Protein AF-A0AA44MQI9-F1 (afdb_monomer)

Nearest PDB structures (foldseek):
  2a87-assembly1_B  TM=5.349E-01  e=4.112E+00  Mycobacterium tuberculosis
  4zn0-assembly1_C  TM=4.699E-01  e=2.605E+00  Methanosarcina mazei Go1
  5nii-assembly1_A  TM=5.604E-01  e=5.696E+00  Nitratidesulfovibrio vulgaris str. Hildenborough
  3qg5-assembly1_C  TM=4.783E-01  e=8.989E+00  Thermotoga maritima

Radius of gyration: 23.95 Å; Cα contacts (8 Å, |Δi|>4): 175; chains: 1; bounding box: 51×33×65 Å

Organism: Streptococcus pneumoniae (NCBI:txid1313)

Secondary structure (DSSP, 8-state):
--SS-GGGTSPPPTT-------SS-HHHHHHHHHHTT-S-BS-EEESSGGGGGGGGGGGGGB-TT-EEEETT-----HHHHHHHHHTTPEEE--S-HHHHHHHHHHH--SS-------GGGPPPPTT--SEEEEETTTEEEEES---SS--

pLDDT: mean 85.25, std 10.33, range [42.38, 95.31]

Mean predicted aligned error: 10.44 Å

Solvent-accessible surface area (backbone atoms only — not comparable to full-atom values): 9604 Å² total; per-residue (Å²): 62,33,98,66,60,59,72,84,78,40,86,73,60,91,94,56,91,84,79,78,42,57,65,88,37,51,64,56,54,47,51,50,34,66,75,68,68,55,69,66,52,76,66,43,56,31,67,47,62,76,46,52,62,51,44,62,88,50,49,84,30,52,52,69,62,20,37,34,32,40,59,88,63,86,72,87,49,66,69,48,53,53,49,39,60,76,27,48,43,40,71,40,82,66,90,48,54,63,59,51,53,55,50,51,77,75,63,73,62,100,64,89,87,83,86,78,88,42,46,85,77,62,82,74,65,88,83,63,83,44,51,77,46,72,58,78,69,77,38,69,46,79,50,67,84,73,73,96,56,92,124

Sequence (151 aa):
MGLANWENHYDIPENMSWYYFYPNSSKALREIIEKEDINRFHAVLIEDGQYSRDLFSYVKCFEPYTLFYNQNLQINDREVVDFLKKRCAQAIDFLSPQQLINDLSKSLFGGGYGDKLFPPTIQVNPNFTGAISYQGLDYVSLEGDFGQDFP

InterPro domains:
  IPR022267 Accessory Sec system protein Asp2 [PF16929] (2-150)

Structure (mmCIF, N/CA/C/O backbone):
data_AF-A0AA44MQI9-F1
#
_entry.id   AF-A0AA44MQI9-F1
#
loop_
_atom_site.group_PDB
_atom_site.id
_atom_site.type_symbol
_atom_site.label_atom_id
_atom_site.label_alt_id
_atom_site.label_comp_id
_atom_site.label_asym_id
_atom_site.label_entity_id
_atom_site.label_seq_id
_atom_site.pdbx_PDB_ins_code
_atom_site.Cartn_x
_atom_site.Cartn_y
_atom_site.Cartn_z
_atom_site.occupancy
_atom_site.B_iso_or_equiv
_atom_site.auth_seq_id
_atom_site.auth_comp_id
_atom_site.auth_asym_id
_atom_site.auth_atom_id
_atom_site.pdbx_PDB_model_num
ATOM 1 N N . MET A 1 1 ? 6.569 -3.289 -8.746 1.00 88.38 1 MET A N 1
ATOM 2 C CA . MET A 1 1 ? 7.713 -3.046 -9.643 1.00 88.38 1 MET A CA 1
ATOM 3 C C . MET A 1 1 ? 8.957 -3.658 -9.046 1.00 88.38 1 MET A C 1
ATOM 5 O O . MET A 1 1 ? 9.191 -3.508 -7.849 1.00 88.38 1 MET A O 1
ATOM 9 N N . GLY A 1 2 ? 9.717 -4.370 -9.864 1.00 90.06 2 GLY A N 1
ATOM 10 C CA . GLY A 1 2 ? 10.779 -5.229 -9.363 1.00 90.06 2 GLY A CA 1
ATOM 11 C C . GLY A 1 2 ? 11.377 -6.100 -10.452 1.00 90.06 2 GLY A C 1
ATOM 12 O O . GLY A 1 2 ? 10.968 -6.019 -11.612 1.00 90.06 2 GLY A O 1
ATOM 13 N N . LEU A 1 3 ? 12.341 -6.935 -10.090 1.00 88.81 3 LEU A N 1
ATOM 14 C CA . LEU A 1 3 ? 13.035 -7.793 -11.053 1.00 88.81 3 LEU A CA 1
ATOM 15 C C . LEU A 1 3 ? 12.209 -9.025 -11.444 1.00 88.81 3 LEU A C 1
ATOM 17 O O . LEU A 1 3 ? 12.424 -9.576 -12.521 1.00 88.81 3 LEU A O 1
ATOM 21 N N . ALA A 1 4 ? 11.247 -9.424 -10.609 1.00 90.38 4 ALA A N 1
ATOM 22 C CA . ALA A 1 4 ? 10.352 -10.547 -10.864 1.00 90.38 4 ALA A CA 1
ATOM 23 C C . ALA A 1 4 ? 8.879 -10.133 -10.742 1.00 90.38 4 ALA A C 1
ATOM 25 O O . ALA A 1 4 ? 8.514 -9.319 -9.891 1.00 90.38 4 ALA A O 1
ATOM 26 N N . ASN A 1 5 ? 8.016 -10.712 -11.584 1.00 92.50 5 ASN A N 1
ATOM 27 C CA . ASN A 1 5 ? 6.571 -10.576 -11.417 1.00 92.50 5 ASN A CA 1
ATOM 28 C C . ASN A 1 5 ? 6.087 -11.564 -10.353 1.00 92.50 5 ASN A C 1
ATOM 30 O O . ASN A 1 5 ? 6.167 -12.773 -10.553 1.00 92.50 5 ASN A O 1
ATOM 34 N N . TRP A 1 6 ? 5.557 -11.049 -9.247 1.00 92.94 6 TRP A N 1
ATOM 35 C CA . TRP A 1 6 ? 5.043 -11.862 -8.144 1.00 92.94 6 TRP A CA 1
ATOM 36 C C . TRP A 1 6 ? 3.860 -12.743 -8.544 1.00 92.94 6 TRP A C 1
ATOM 38 O O . TRP A 1 6 ? 3.721 -13.827 -7.999 1.00 92.94 6 TRP A O 1
ATOM 48 N N . GLU A 1 7 ? 3.071 -12.348 -9.540 1.00 93.31 7 GLU A N 1
ATOM 49 C CA . GLU A 1 7 ? 1.976 -13.166 -10.079 1.00 93.31 7 GLU A CA 1
ATOM 50 C C . GLU A 1 7 ? 2.456 -14.515 -10.644 1.00 93.31 7 GLU A C 1
ATOM 52 O O . GLU A 1 7 ? 1.717 -15.491 -10.643 1.00 93.31 7 GLU A O 1
ATOM 57 N N . ASN A 1 8 ? 3.720 -14.612 -11.073 1.00 93.62 8 ASN A N 1
ATOM 58 C CA . ASN A 1 8 ? 4.292 -15.878 -11.544 1.00 93.62 8 ASN A CA 1
ATOM 59 C C . ASN A 1 8 ? 4.685 -16.829 -10.398 1.00 93.62 8 ASN A C 1
ATOM 61 O O . ASN A 1 8 ? 5.078 -17.967 -10.654 1.00 93.62 8 ASN A O 1
ATOM 65 N N . HIS A 1 9 ? 4.667 -16.349 -9.154 1.00 93.81 9 HIS A N 1
ATOM 66 C CA . HIS A 1 9 ? 5.205 -17.047 -7.985 1.00 93.81 9 HIS A CA 1
ATOM 67 C C . HIS A 1 9 ? 4.197 -17.182 -6.836 1.00 93.81 9 HIS A C 1
ATOM 69 O O . HIS A 1 9 ? 4.406 -18.016 -5.956 1.00 93.81 9 HIS A O 1
ATOM 75 N N . TYR A 1 10 ? 3.139 -16.372 -6.835 1.00 94.69 10 TYR A N 1
ATOM 76 C CA . TYR A 1 10 ? 2.171 -16.241 -5.752 1.00 94.69 10 TYR A CA 1
ATOM 77 C C . TYR A 1 10 ? 0.756 -16.121 -6.308 1.00 94.69 10 TYR A C 1
ATOM 79 O O . TYR A 1 10 ? 0.551 -15.616 -7.412 1.00 94.69 10 TYR A O 1
ATOM 87 N N . ASP A 1 11 ? -0.220 -16.531 -5.504 1.00 95.31 11 ASP A N 1
ATOM 88 C CA . ASP A 1 11 ? -1.626 -16.465 -5.877 1.00 95.31 11 ASP A CA 1
ATOM 89 C C . ASP A 1 11 ? -2.142 -15.036 -5.698 1.00 95.31 11 ASP A C 1
ATOM 91 O O . ASP A 1 11 ? -2.158 -14.501 -4.583 1.00 95.31 11 ASP A O 1
ATOM 95 N N . ILE A 1 12 ? -2.573 -14.421 -6.802 1.00 94.62 12 ILE A N 1
ATOM 96 C CA . ILE A 1 12 ? -3.201 -13.100 -6.805 1.00 94.62 12 ILE A CA 1
ATOM 97 C C . ILE A 1 12 ? -4.716 -13.267 -6.610 1.00 94.62 12 ILE A C 1
ATOM 99 O O . ILE A 1 12 ? -5.360 -13.941 -7.415 1.00 94.62 12 ILE A O 1
ATOM 103 N N . PRO A 1 13 ? -5.313 -12.652 -5.573 1.00 93.06 13 PRO A N 1
ATOM 104 C CA . PRO A 1 13 ? -6.755 -12.681 -5.366 1.00 93.06 13 PRO A CA 1
ATOM 105 C C . PRO A 1 13 ? -7.534 -12.107 -6.559 1.00 93.06 13 PRO A C 1
ATOM 107 O O . PRO A 1 13 ? -7.187 -11.051 -7.083 1.00 93.06 13 PRO A O 1
ATOM 110 N N . GLU A 1 14 ? -8.637 -12.759 -6.942 1.00 90.06 14 GLU A N 1
ATOM 111 C CA . GLU A 1 14 ? -9.465 -12.374 -8.104 1.00 90.06 14 GLU A CA 1
ATOM 112 C C . GLU A 1 14 ? -10.040 -10.949 -8.012 1.00 90.06 14 GLU A C 1
ATOM 114 O O . GLU A 1 14 ? -10.381 -10.336 -9.022 1.00 90.06 14 GLU A O 1
ATOM 119 N N . ASN A 1 15 ? -10.147 -10.401 -6.800 1.00 87.06 15 ASN A N 1
ATOM 120 C CA . ASN A 1 15 ? -10.623 -9.042 -6.556 1.00 87.06 15 ASN A CA 1
ATOM 121 C C . ASN A 1 15 ? -9.541 -7.962 -6.755 1.00 87.06 15 ASN A C 1
ATOM 123 O O . ASN A 1 15 ? -9.806 -6.793 -6.473 1.00 87.06 15 ASN A O 1
ATOM 127 N N . MET A 1 16 ? -8.333 -8.325 -7.203 1.00 89.69 16 MET A N 1
ATOM 128 C CA . MET A 1 16 ? -7.230 -7.397 -7.450 1.00 89.69 16 MET A CA 1
ATOM 129 C C . MET A 1 16 ? -6.851 -7.353 -8.931 1.00 89.69 16 MET A C 1
ATOM 131 O O . MET A 1 16 ? -6.623 -8.375 -9.568 1.00 89.69 16 MET A O 1
ATOM 135 N N . SER A 1 17 ? -6.687 -6.143 -9.464 1.00 90.88 17 SER A N 1
ATOM 136 C CA . SER A 1 17 ? -5.998 -5.935 -10.740 1.00 90.88 17 SER A CA 1
ATOM 137 C C . SER A 1 17 ? -4.501 -5.791 -10.477 1.00 90.88 17 SER A C 1
ATOM 139 O O . SER A 1 17 ? -4.065 -4.794 -9.894 1.00 90.88 17 SER A O 1
ATOM 141 N N . TRP A 1 18 ? -3.721 -6.796 -10.873 1.00 92.75 18 TRP A N 1
ATOM 142 C CA . TRP A 1 18 ? -2.278 -6.829 -10.655 1.00 92.75 18 TRP A CA 1
ATOM 143 C C . TRP A 1 18 ? -1.515 -6.367 -11.894 1.00 92.75 18 TRP A C 1
ATOM 145 O O . TRP A 1 18 ? -1.722 -6.871 -12.994 1.00 92.75 18 TRP A O 1
ATOM 155 N N . TYR A 1 19 ? -0.603 -5.414 -11.705 1.00 92.31 19 TYR A N 1
ATOM 156 C CA . TYR A 1 19 ? 0.229 -4.880 -12.777 1.00 92.31 19 TYR A CA 1
ATOM 157 C C . TYR A 1 19 ? 1.700 -4.995 -12.407 1.00 92.31 19 TYR A C 1
ATOM 159 O O . TYR A 1 19 ? 2.147 -4.503 -11.367 1.00 92.31 19 TYR A O 1
ATOM 167 N N . TYR A 1 20 ? 2.471 -5.598 -13.305 1.00 92.50 20 TYR A N 1
ATOM 168 C CA . TYR A 1 20 ? 3.915 -5.692 -13.184 1.00 92.50 20 TYR A CA 1
ATOM 169 C C . TYR A 1 20 ? 4.610 -4.800 -14.207 1.00 92.50 20 TYR A C 1
ATOM 171 O O . TYR A 1 20 ? 4.251 -4.763 -15.381 1.00 92.50 20 TYR A O 1
ATOM 179 N N . PHE A 1 21 ? 5.655 -4.113 -13.755 1.00 87.12 21 PHE A N 1
ATOM 180 C CA . PHE A 1 21 ? 6.578 -3.410 -14.631 1.00 87.12 21 PHE A CA 1
ATOM 181 C C . PHE A 1 21 ? 8.007 -3.546 -14.114 1.00 87.12 21 PHE A C 1
ATOM 183 O O . PHE A 1 21 ? 8.267 -3.493 -12.903 1.00 87.12 21 PHE A O 1
ATOM 190 N N . TYR A 1 22 ? 8.914 -3.737 -15.072 1.00 87.38 22 TYR A N 1
ATOM 191 C CA . TYR A 1 22 ? 10.348 -3.835 -14.845 1.00 87.38 22 TYR A CA 1
ATOM 192 C C . TYR A 1 22 ? 10.926 -2.437 -14.559 1.00 87.38 22 TYR A C 1
ATOM 194 O O . TYR A 1 22 ? 10.533 -1.477 -15.231 1.00 87.38 22 TYR A O 1
ATOM 202 N N . PRO A 1 23 ? 11.831 -2.295 -13.577 1.00 86.56 23 PRO A N 1
ATOM 203 C CA . PRO A 1 23 ? 12.401 -1.005 -13.199 1.00 86.56 23 PRO A CA 1
ATOM 204 C C . PRO A 1 23 ? 13.281 -0.383 -14.291 1.00 86.56 23 PRO A C 1
ATOM 206 O O . PRO A 1 23 ? 13.795 -1.068 -15.174 1.00 86.56 23 PRO A O 1
ATOM 209 N N . ASN A 1 24 ? 13.505 0.926 -14.181 1.00 82.88 24 ASN A N 1
ATOM 210 C CA . ASN A 1 24 ? 14.202 1.779 -15.148 1.00 82.88 24 ASN A CA 1
ATOM 211 C C . ASN A 1 24 ? 13.504 1.837 -16.516 1.00 82.88 24 ASN A C 1
ATOM 213 O O . ASN A 1 24 ? 14.148 1.984 -17.557 1.00 82.88 24 ASN A O 1
ATOM 217 N N . SER A 1 25 ? 12.176 1.707 -16.516 1.00 80.44 25 SER A N 1
ATOM 218 C CA . SER A 1 25 ? 11.347 1.731 -17.721 1.00 80.44 25 SER A CA 1
ATOM 219 C C . SER A 1 25 ? 10.065 2.526 -17.486 1.00 80.44 25 SER A C 1
ATOM 221 O O . SER A 1 25 ? 8.952 1.998 -17.451 1.00 80.44 25 SER A O 1
ATOM 223 N N . SER A 1 26 ? 10.207 3.849 -17.386 1.00 80.56 26 SER A N 1
ATOM 224 C CA . SER A 1 26 ? 9.075 4.785 -17.299 1.00 80.56 26 SER A CA 1
ATOM 225 C C . SER A 1 26 ? 8.089 4.678 -18.476 1.00 80.56 26 SER A C 1
ATOM 227 O O . SER A 1 26 ? 6.922 5.051 -18.340 1.00 80.56 26 SER A O 1
ATOM 229 N N . LYS A 1 27 ? 8.526 4.132 -19.622 1.00 85.56 27 LYS A N 1
ATOM 230 C CA . LYS A 1 27 ? 7.668 3.836 -20.780 1.00 85.56 27 LYS A CA 1
ATOM 231 C C . LYS A 1 27 ? 6.676 2.707 -20.491 1.00 85.56 27 LYS A C 1
ATOM 233 O O . LYS A 1 27 ? 5.517 2.838 -20.859 1.00 85.56 27 LYS A O 1
ATOM 238 N N . ALA A 1 28 ? 7.101 1.645 -19.805 1.00 85.75 28 ALA A N 1
ATOM 239 C CA . ALA A 1 28 ? 6.223 0.521 -19.478 1.00 85.75 28 ALA A CA 1
ATOM 240 C C . ALA A 1 28 ? 5.092 0.952 -18.534 1.00 85.75 28 ALA A C 1
ATOM 242 O O . ALA A 1 28 ? 3.930 0.629 -18.763 1.00 85.75 28 ALA A O 1
ATOM 243 N N . LEU A 1 29 ? 5.417 1.758 -17.518 1.00 88.56 29 LEU A N 1
ATOM 244 C CA . LEU A 1 29 ? 4.412 2.332 -16.622 1.00 88.56 29 LEU A CA 1
ATOM 245 C C . LEU A 1 29 ? 3.409 3.210 -17.384 1.00 88.56 29 LEU A C 1
ATOM 247 O O . LEU A 1 29 ? 2.208 3.127 -17.142 1.00 88.56 29 LEU A O 1
ATOM 251 N N . ARG A 1 30 ? 3.895 4.021 -18.331 1.00 89.50 30 ARG A N 1
ATOM 252 C CA . ARG A 1 30 ? 3.042 4.859 -19.178 1.00 89.50 30 ARG A CA 1
ATOM 253 C C . ARG A 1 30 ? 2.052 4.039 -19.994 1.00 89.50 30 ARG A C 1
ATOM 255 O O . ARG A 1 30 ? 0.875 4.367 -20.013 1.00 89.50 30 ARG A O 1
ATOM 262 N N . GLU A 1 31 ? 2.541 2.996 -20.660 1.00 89.94 31 GLU A N 1
ATOM 263 C CA . GLU A 1 31 ? 1.721 2.131 -21.508 1.00 89.94 31 GLU A CA 1
ATOM 264 C C . GLU A 1 31 ? 0.604 1.472 -20.696 1.00 89.94 31 GLU A C 1
ATOM 266 O O . GLU A 1 31 ? -0.528 1.429 -21.161 1.00 89.94 31 GLU A O 1
ATOM 271 N N . ILE A 1 32 ? 0.888 1.034 -19.465 1.00 89.31 32 ILE A N 1
ATOM 272 C CA . ILE A 1 32 ? -0.125 0.479 -18.556 1.00 89.31 32 ILE A CA 1
ATOM 273 C C . ILE A 1 32 ? -1.155 1.548 -18.173 1.00 89.31 32 ILE A C 1
ATOM 275 O O . ILE A 1 32 ? -2.353 1.308 -18.293 1.00 89.31 32 ILE A O 1
ATOM 279 N N . ILE A 1 33 ? -0.698 2.731 -17.750 1.00 89.94 33 ILE A N 1
ATOM 280 C CA . ILE A 1 33 ? -1.582 3.840 -17.362 1.00 89.94 33 ILE A CA 1
ATOM 281 C C . ILE A 1 33 ? -2.517 4.232 -18.513 1.00 89.94 33 ILE A C 1
ATOM 283 O O . ILE A 1 33 ? -3.710 4.410 -18.291 1.00 89.94 33 ILE A O 1
ATOM 287 N N . GLU A 1 34 ? -1.989 4.348 -19.732 1.00 91.00 34 GLU A N 1
ATOM 288 C CA . GLU A 1 34 ? -2.764 4.745 -20.912 1.00 91.00 34 GLU A CA 1
ATOM 289 C C . GLU A 1 34 ? -3.695 3.627 -21.404 1.00 91.00 34 GLU A C 1
ATOM 291 O O . GLU A 1 34 ? -4.830 3.903 -21.783 1.00 91.00 34 GLU A O 1
ATOM 296 N N . LYS A 1 35 ? -3.234 2.370 -21.406 1.00 91.81 35 LYS A N 1
ATOM 297 C CA . LYS A 1 35 ? -4.004 1.226 -21.917 1.00 91.81 35 LYS A CA 1
ATOM 298 C C . LYS A 1 35 ? -5.171 0.853 -21.010 1.00 91.81 35 LYS A C 1
ATOM 300 O O . LYS A 1 35 ? -6.227 0.484 -21.511 1.00 91.81 35 LYS A O 1
ATOM 305 N N . GLU A 1 36 ? -4.962 0.932 -19.702 1.00 89.25 36 GLU A N 1
ATOM 306 C CA . GLU A 1 36 ? -5.936 0.514 -18.689 1.00 89.25 36 GLU A CA 1
ATOM 307 C C . GLU A 1 36 ? -6.695 1.711 -18.079 1.00 89.25 36 GLU A C 1
ATOM 309 O O . GLU A 1 36 ? -7.440 1.540 -17.118 1.00 89.25 36 GLU A O 1
ATOM 314 N N . ASP A 1 37 ? -6.501 2.922 -18.625 1.00 89.25 37 ASP A N 1
ATOM 315 C CA . ASP A 1 37 ? -7.105 4.189 -18.169 1.00 89.25 37 ASP A CA 1
ATOM 316 C C . ASP A 1 37 ? -6.963 4.415 -16.647 1.00 89.25 37 ASP A C 1
ATOM 318 O O . ASP A 1 37 ? -7.894 4.795 -15.929 1.00 89.25 37 ASP A O 1
ATOM 322 N N . ILE A 1 38 ? -5.765 4.138 -16.117 1.00 87.94 38 ILE A N 1
ATOM 323 C CA . ILE A 1 38 ? -5.507 4.180 -14.674 1.00 87.94 38 ILE A CA 1
ATOM 324 C C . ILE A 1 38 ? -5.284 5.622 -14.232 1.00 87.94 38 ILE A C 1
ATOM 326 O O . ILE A 1 38 ? -4.240 6.223 -14.478 1.00 87.94 38 ILE A O 1
ATOM 330 N N . ASN A 1 39 ? -6.234 6.154 -13.471 1.00 86.38 39 ASN A N 1
ATOM 331 C CA . ASN A 1 39 ? -6.091 7.458 -12.825 1.00 86.38 39 ASN A CA 1
ATOM 332 C C . ASN A 1 39 ? -5.420 7.386 -11.439 1.00 86.38 39 ASN A C 1
ATOM 334 O O . ASN A 1 39 ? -4.848 8.381 -10.988 1.00 86.38 39 ASN A O 1
ATOM 338 N N . ARG A 1 40 ? -5.464 6.225 -10.768 1.00 89.69 40 ARG A N 1
ATOM 339 C CA . ARG A 1 40 ? -4.922 6.028 -9.419 1.00 89.69 40 ARG A CA 1
ATOM 340 C C . ARG A 1 40 ? -4.570 4.569 -9.139 1.00 89.69 40 ARG A C 1
ATOM 342 O O . ARG A 1 40 ? -5.360 3.671 -9.414 1.00 89.69 40 ARG A O 1
ATOM 349 N N . PHE A 1 41 ? -3.431 4.353 -8.485 1.00 90.25 41 PHE A N 1
ATOM 350 C CA . PHE A 1 41 ? -3.068 3.060 -7.902 1.00 90.25 41 PHE A CA 1
ATOM 351 C C . PHE A 1 41 ? -3.449 2.998 -6.419 1.00 90.25 41 PHE A C 1
ATOM 353 O O . PHE A 1 41 ? -3.180 3.932 -5.666 1.00 90.25 41 PHE A O 1
ATOM 360 N N . HIS A 1 42 ? -4.043 1.880 -5.993 1.00 90.69 42 HIS A N 1
ATOM 361 C CA . HIS A 1 42 ? -4.375 1.636 -4.582 1.00 90.69 42 HIS A CA 1
ATOM 362 C C . HIS A 1 42 ? -3.147 1.224 -3.763 1.00 90.69 42 HIS A C 1
ATOM 364 O O . HIS A 1 42 ? -3.011 1.613 -2.607 1.00 90.69 42 HIS A O 1
ATOM 370 N N . ALA A 1 43 ? -2.238 0.467 -4.378 1.00 92.38 43 ALA A N 1
ATOM 371 C CA . ALA A 1 43 ? -0.951 0.113 -3.805 1.00 92.38 43 ALA A CA 1
ATOM 372 C C . ALA A 1 43 ? 0.098 -0.052 -4.905 1.00 92.38 43 ALA A C 1
ATOM 374 O O . ALA A 1 43 ? -0.198 -0.538 -5.997 1.00 92.38 43 ALA A O 1
ATOM 375 N N . VAL A 1 44 ? 1.336 0.322 -4.594 1.00 93.12 44 VAL A N 1
ATOM 376 C CA . VAL A 1 44 ? 2.507 0.089 -5.438 1.00 93.12 44 VAL A CA 1
ATOM 377 C C . VAL A 1 44 ? 3.599 -0.525 -4.582 1.00 93.12 44 VAL A C 1
ATOM 379 O O . VAL A 1 44 ? 4.103 0.116 -3.662 1.00 93.12 44 VAL A O 1
ATOM 382 N N . LEU A 1 45 ? 3.982 -1.757 -4.910 1.00 93.81 45 LEU A N 1
ATOM 383 C CA 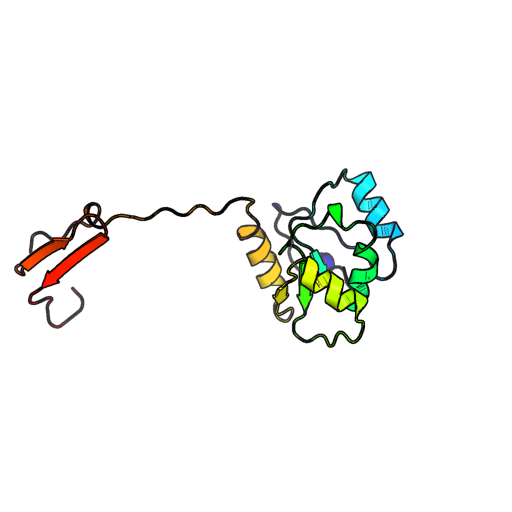. LEU A 1 45 ? 5.114 -2.434 -4.285 1.00 93.81 45 LEU A CA 1
ATOM 384 C C . LEU A 1 45 ? 6.408 -2.081 -5.020 1.00 93.81 45 LEU A C 1
ATOM 386 O O . LEU A 1 45 ? 6.483 -2.216 -6.245 1.00 93.81 45 LEU A O 1
ATOM 390 N N . ILE A 1 46 ? 7.419 -1.647 -4.279 1.00 92.19 46 ILE A N 1
ATOM 391 C CA . ILE A 1 46 ? 8.716 -1.200 -4.783 1.00 92.19 46 ILE A CA 1
ATOM 392 C C . ILE A 1 46 ? 9.801 -2.089 -4.159 1.00 92.19 46 ILE A C 1
ATOM 394 O O . ILE A 1 46 ? 10.122 -1.954 -2.979 1.00 92.19 46 ILE A O 1
ATOM 398 N N . GLU A 1 47 ? 10.361 -3.010 -4.949 1.00 89.69 47 GLU A N 1
ATOM 399 C CA . GLU A 1 47 ? 11.388 -3.948 -4.461 1.00 89.69 47 GLU A CA 1
ATOM 400 C C . GLU A 1 47 ? 12.724 -3.281 -4.117 1.00 89.69 47 GLU A C 1
ATOM 402 O O . GLU A 1 47 ? 13.413 -3.761 -3.222 1.00 89.69 47 GLU A O 1
ATOM 407 N N . ASP A 1 48 ? 13.071 -2.181 -4.792 1.00 87.00 48 ASP A N 1
ATOM 408 C CA . ASP A 1 48 ? 14.232 -1.334 -4.499 1.00 87.00 48 ASP A CA 1
ATOM 409 C C . ASP A 1 48 ? 13.819 0.138 -4.593 1.00 87.00 48 ASP A C 1
ATOM 411 O O . ASP A 1 48 ? 13.216 0.565 -5.580 1.00 87.00 48 ASP A O 1
ATOM 415 N N . GLY A 1 49 ? 14.158 0.935 -3.579 1.00 82.56 49 GLY A N 1
ATOM 416 C CA . GLY A 1 49 ? 13.779 2.341 -3.494 1.00 82.56 49 GLY A CA 1
ATOM 417 C C . GLY A 1 49 ? 14.254 3.156 -4.695 1.00 82.56 49 GLY A C 1
ATOM 418 O O . GLY A 1 49 ? 13.540 4.055 -5.129 1.00 82.56 49 GLY A O 1
ATOM 419 N N . GLN A 1 50 ? 15.397 2.813 -5.296 1.00 85.00 50 GLN A N 1
ATOM 420 C CA . GLN A 1 50 ? 15.911 3.501 -6.486 1.00 85.00 50 GLN A CA 1
ATOM 421 C C . GLN A 1 50 ? 14.941 3.429 -7.669 1.00 85.00 50 GLN A C 1
ATOM 423 O O . GLN A 1 50 ? 14.883 4.350 -8.488 1.00 85.00 50 GLN A O 1
ATOM 428 N N . TYR A 1 51 ? 14.125 2.377 -7.729 1.00 89.81 51 TYR A N 1
ATOM 429 C CA . TYR A 1 51 ? 13.149 2.193 -8.790 1.00 89.81 51 TYR A CA 1
ATOM 430 C C . TYR A 1 51 ? 12.016 3.225 -8.737 1.00 89.81 51 TYR A C 1
ATOM 432 O O . TYR A 1 51 ? 11.374 3.494 -9.751 1.00 89.81 51 TYR A O 1
ATOM 440 N N . SER A 1 52 ? 11.804 3.892 -7.596 1.00 88.88 52 SER A N 1
ATOM 441 C CA . SER A 1 52 ? 10.758 4.909 -7.477 1.00 88.88 52 SER A CA 1
ATOM 442 C C . SER A 1 52 ? 10.974 6.113 -8.403 1.00 88.88 52 SER A C 1
ATOM 444 O O . SER A 1 52 ? 10.045 6.898 -8.588 1.00 88.88 52 SER A O 1
ATOM 446 N N . ARG A 1 53 ? 12.173 6.288 -8.984 1.00 90.31 53 ARG A N 1
ATOM 447 C CA . ARG A 1 53 ? 12.458 7.342 -9.974 1.00 90.31 53 ARG A CA 1
ATOM 448 C C . ARG A 1 53 ? 11.520 7.272 -11.182 1.00 90.31 53 ARG A C 1
ATOM 450 O O . ARG A 1 53 ? 11.074 8.317 -11.652 1.00 90.31 53 ARG A O 1
ATOM 457 N N . ASP A 1 54 ? 11.137 6.071 -11.617 1.00 90.25 54 ASP A N 1
ATOM 458 C CA . ASP A 1 54 ? 10.189 5.880 -12.726 1.00 90.25 54 ASP A CA 1
ATOM 459 C C . ASP A 1 54 ? 8.793 6.449 -12.420 1.00 90.25 54 ASP A C 1
ATOM 461 O O . ASP A 1 54 ? 8.031 6.779 -13.331 1.00 90.25 54 ASP A O 1
ATOM 465 N N . LEU A 1 55 ? 8.461 6.606 -11.135 1.00 91.62 55 LEU A N 1
ATOM 466 C CA . LEU A 1 55 ? 7.166 7.097 -10.669 1.00 91.62 55 LEU A CA 1
ATOM 467 C C . LEU A 1 55 ? 7.082 8.630 -10.669 1.00 91.62 55 LEU A C 1
ATOM 469 O O . LEU A 1 55 ? 5.983 9.182 -10.592 1.00 91.62 55 LEU A O 1
ATOM 473 N N . PHE A 1 56 ? 8.214 9.339 -10.758 1.00 91.62 56 PHE A N 1
ATOM 474 C CA . PHE A 1 56 ? 8.266 10.797 -10.579 1.00 91.62 56 PHE A CA 1
ATOM 475 C C . PHE A 1 56 ? 7.401 11.535 -11.605 1.00 91.62 56 PHE A C 1
ATOM 477 O O . PHE A 1 56 ? 6.686 12.477 -11.256 1.00 91.62 56 PHE A O 1
ATOM 484 N N . SER A 1 57 ? 7.411 11.079 -12.860 1.00 89.50 57 SER A N 1
ATOM 485 C CA . SER A 1 57 ? 6.620 11.670 -13.946 1.00 89.50 57 SER A CA 1
ATOM 486 C C . SER A 1 57 ? 5.114 11.423 -13.809 1.00 89.50 57 SER A C 1
ATOM 488 O O . SER A 1 57 ? 4.323 12.179 -14.368 1.00 89.50 57 SER A O 1
ATOM 490 N N . TYR A 1 58 ? 4.710 10.415 -13.031 1.00 89.38 58 TYR A N 1
ATOM 491 C CA . TYR A 1 58 ? 3.315 9.987 -12.867 1.00 89.38 58 TYR A CA 1
ATOM 492 C C . TYR A 1 58 ? 2.811 10.190 -11.442 1.00 89.38 58 TYR A C 1
ATOM 494 O O . TYR A 1 58 ? 1.845 9.564 -11.020 1.00 89.38 58 TYR A O 1
ATOM 502 N N . VAL A 1 59 ? 3.435 11.112 -10.708 1.00 89.38 59 VAL A N 1
ATOM 503 C CA . VAL A 1 59 ? 3.186 11.368 -9.287 1.00 89.38 59 VAL A CA 1
ATOM 504 C C . VAL A 1 59 ? 1.706 11.575 -8.923 1.00 89.38 59 VAL A C 1
ATOM 506 O O . VAL A 1 59 ? 1.301 11.290 -7.799 1.00 89.38 59 VAL A O 1
ATOM 509 N N . LYS A 1 60 ? 0.888 12.058 -9.866 1.00 88.19 60 LYS A N 1
ATOM 510 C CA . LYS A 1 60 ? -0.557 12.267 -9.682 1.00 88.19 60 LYS A CA 1
ATOM 511 C C . LYS A 1 60 ? -1.346 10.963 -9.513 1.00 88.19 60 LYS A C 1
ATOM 513 O O . LYS A 1 60 ? -2.410 11.006 -8.915 1.00 88.19 60 LYS A O 1
ATOM 518 N N . CYS A 1 61 ? -0.813 9.837 -9.986 1.00 88.12 61 CYS A N 1
ATOM 519 C CA . CYS A 1 61 ? -1.449 8.523 -9.873 1.00 88.12 61 CYS A CA 1
ATOM 520 C C . CYS A 1 61 ? -1.223 7.873 -8.497 1.00 88.12 61 CYS A C 1
ATOM 522 O O . CYS A 1 61 ? -1.781 6.811 -8.226 1.00 88.12 61 CYS A O 1
ATOM 524 N N . PHE A 1 62 ? -0.386 8.481 -7.644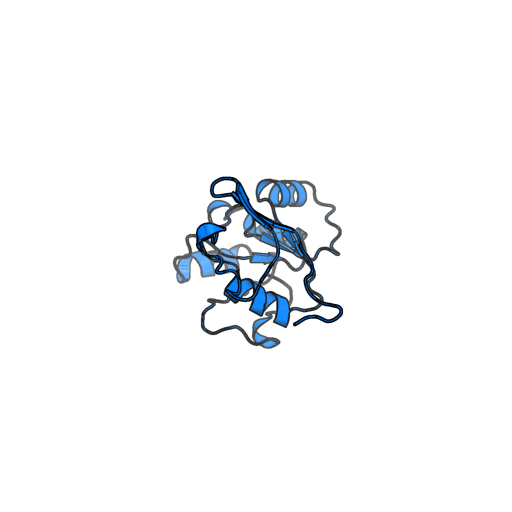 1.00 89.19 62 PHE A N 1
ATOM 525 C CA . PHE A 1 62 ? 0.033 7.925 -6.357 1.00 89.19 62 PHE A CA 1
ATOM 526 C C . PHE A 1 62 ? -0.363 8.862 -5.212 1.00 89.19 62 PHE A C 1
ATOM 528 O O . PHE A 1 62 ? 0.240 9.922 -4.988 1.00 89.19 62 PHE A O 1
ATOM 535 N N . GLU A 1 63 ? -1.386 8.467 -4.466 1.00 88.88 63 GLU A N 1
ATOM 536 C CA . GLU A 1 63 ? -1.809 9.166 -3.253 1.00 88.88 63 GLU A CA 1
ATOM 537 C C . GLU A 1 63 ? -0.858 8.871 -2.078 1.00 88.88 63 GLU A C 1
ATOM 539 O O . GLU A 1 63 ? -0.102 7.893 -2.119 1.00 88.88 63 GLU A O 1
ATOM 544 N N . PRO A 1 64 ? -0.848 9.706 -1.023 1.00 90.19 64 PRO A N 1
ATOM 545 C CA . PRO A 1 64 ? -0.130 9.379 0.201 1.00 90.19 64 PRO A CA 1
ATOM 546 C C . PRO A 1 64 ? -0.485 7.978 0.724 1.00 90.19 64 PRO A C 1
ATOM 548 O O . PRO A 1 64 ? -1.629 7.551 0.602 1.00 90.19 64 PRO A O 1
ATOM 551 N N . TYR A 1 65 ? 0.488 7.279 1.312 1.00 89.75 65 TYR A N 1
ATOM 552 C CA . TYR A 1 65 ? 0.337 5.936 1.898 1.00 89.75 65 TYR A CA 1
ATOM 553 C C . TYR A 1 65 ? 0.065 4.784 0.914 1.00 89.75 65 TYR A C 1
ATOM 555 O O . TYR A 1 65 ? -0.094 3.652 1.362 1.00 89.75 65 TYR A O 1
ATOM 563 N N . THR A 1 66 ? 0.079 5.035 -0.400 1.00 91.06 66 THR A N 1
ATOM 564 C CA . THR A 1 66 ? -0.111 3.996 -1.438 1.00 91.06 66 THR A CA 1
ATOM 565 C C . THR A 1 66 ? 1.193 3.357 -1.926 1.00 91.06 66 THR A C 1
ATOM 567 O O . THR A 1 66 ? 1.168 2.352 -2.633 1.00 91.06 66 THR A O 1
ATOM 570 N N . LEU A 1 67 ? 2.348 3.927 -1.575 1.00 93.62 67 LEU A N 1
ATOM 571 C CA . LEU A 1 67 ? 3.656 3.398 -1.962 1.00 93.62 67 LEU A CA 1
ATOM 572 C C . LEU A 1 67 ? 4.234 2.553 -0.830 1.00 93.62 67 LEU A C 1
ATOM 574 O O . LEU A 1 67 ? 4.335 3.027 0.300 1.00 93.62 67 LEU A O 1
ATOM 578 N N . PHE A 1 68 ? 4.676 1.345 -1.154 1.00 93.25 68 PHE A N 1
ATOM 579 C CA . PHE A 1 68 ? 5.269 0.405 -0.214 1.00 93.25 68 PHE A CA 1
ATOM 580 C C . PHE A 1 68 ? 6.643 -0.019 -0.715 1.00 93.25 68 PHE A C 1
ATOM 582 O O . PHE A 1 68 ? 6.785 -0.398 -1.877 1.00 93.25 68 PHE A O 1
ATOM 589 N N . TYR A 1 69 ? 7.652 0.025 0.146 1.00 92.44 69 TYR A N 1
ATOM 590 C CA . TYR A 1 69 ? 9.005 -0.407 -0.194 1.00 92.44 69 TYR A CA 1
ATOM 591 C C . TYR A 1 69 ? 9.546 -1.374 0.852 1.00 92.44 69 TYR A C 1
ATOM 593 O O . TYR A 1 69 ? 9.127 -1.350 2.011 1.00 92.44 69 TYR A O 1
ATOM 601 N N . ASN A 1 70 ? 10.481 -2.229 0.443 1.00 89.56 70 ASN A N 1
ATOM 602 C CA . ASN A 1 70 ? 11.085 -3.195 1.352 1.00 89.56 70 ASN A CA 1
ATOM 603 C C . ASN A 1 70 ? 11.878 -2.473 2.460 1.00 89.56 70 ASN A C 1
ATOM 605 O O . ASN A 1 70 ? 12.797 -1.697 2.194 1.00 89.56 70 ASN A O 1
ATOM 609 N N . GLN A 1 71 ? 11.530 -2.744 3.716 1.00 86.94 71 GLN A N 1
ATOM 610 C CA . GLN A 1 71 ? 12.114 -2.100 4.896 1.00 86.94 71 GLN A CA 1
ATOM 611 C C . GLN A 1 71 ? 13.630 -2.293 5.042 1.00 86.94 71 GLN A C 1
ATOM 613 O O . GLN A 1 71 ? 14.294 -1.488 5.690 1.00 86.94 71 GLN A O 1
ATOM 618 N N . ASN A 1 72 ? 14.189 -3.338 4.428 1.00 83.94 72 ASN A N 1
ATOM 619 C CA . ASN A 1 72 ? 15.610 -3.667 4.527 1.00 83.94 72 ASN A CA 1
ATOM 620 C C . ASN A 1 72 ? 16.490 -2.877 3.538 1.00 83.94 72 ASN A C 1
ATOM 622 O O . ASN A 1 72 ? 17.702 -3.092 3.475 1.00 83.94 72 ASN A O 1
ATOM 626 N N . LEU A 1 73 ? 15.904 -1.974 2.749 1.00 81.00 73 LEU A N 1
ATOM 627 C CA . LEU A 1 73 ? 16.614 -1.232 1.710 1.00 81.00 73 LEU A CA 1
ATOM 628 C C . LEU A 1 73 ? 17.382 -0.028 2.260 1.00 81.00 73 LEU A C 1
ATOM 630 O O . LEU A 1 73 ? 16.852 0.794 3.008 1.00 81.00 73 LEU A O 1
ATOM 634 N N . GLN A 1 74 ? 18.620 0.130 1.790 1.00 79.88 74 GLN A N 1
ATOM 635 C CA . GLN A 1 74 ? 19.412 1.343 1.978 1.00 79.88 74 GLN A CA 1
ATOM 636 C C . GLN A 1 74 ? 19.224 2.265 0.773 1.00 79.88 74 GLN A C 1
ATOM 638 O O . GLN A 1 74 ? 19.651 1.951 -0.338 1.00 79.88 74 GLN A O 1
ATOM 643 N N . ILE A 1 75 ? 18.587 3.414 0.992 1.00 84.44 75 ILE A N 1
ATOM 644 C CA . ILE A 1 75 ? 18.335 4.409 -0.052 1.00 84.44 75 ILE A CA 1
ATOM 645 C C . ILE A 1 75 ? 19.297 5.579 0.147 1.00 84.44 75 ILE A C 1
ATOM 647 O O . ILE A 1 75 ? 19.113 6.407 1.036 1.00 84.44 75 ILE A O 1
ATOM 651 N N . ASN A 1 76 ? 20.315 5.660 -0.708 1.00 84.38 76 ASN A N 1
ATOM 652 C CA . ASN A 1 76 ? 21.334 6.718 -0.651 1.00 84.38 76 ASN A CA 1
ATOM 653 C C . ASN A 1 76 ? 20.948 7.969 -1.456 1.00 84.38 76 ASN A C 1
ATOM 655 O O . ASN A 1 76 ? 21.576 9.021 -1.345 1.00 84.38 76 ASN A O 1
ATOM 659 N N . ASP A 1 77 ? 19.925 7.848 -2.294 1.00 89.75 77 ASP A N 1
ATOM 660 C CA . ASP A 1 77 ? 19.514 8.878 -3.228 1.00 89.75 77 ASP A CA 1
ATOM 661 C C . ASP A 1 77 ? 18.534 9.864 -2.583 1.00 89.75 77 ASP A C 1
ATOM 663 O O . ASP A 1 77 ? 17.410 9.513 -2.217 1.00 89.75 77 ASP A O 1
ATOM 667 N N . ARG A 1 78 ? 18.956 11.124 -2.456 1.00 92.00 78 ARG A N 1
ATOM 668 C CA . ARG A 1 78 ? 18.180 12.160 -1.768 1.00 92.00 78 ARG A CA 1
ATOM 669 C C . ARG A 1 78 ? 16.840 12.451 -2.441 1.00 92.00 78 ARG A C 1
ATOM 671 O O . ARG A 1 78 ? 15.861 12.673 -1.735 1.00 92.00 78 ARG A O 1
ATOM 678 N N . GLU A 1 79 ? 16.771 12.442 -3.771 1.00 93.25 79 GLU A N 1
ATOM 679 C CA . GLU A 1 79 ? 15.519 12.735 -4.481 1.00 93.25 79 GLU A CA 1
ATOM 680 C C . GLU A 1 79 ? 14.493 11.624 -4.271 1.00 93.25 79 GLU A C 1
ATOM 682 O O . GLU A 1 79 ? 13.311 11.897 -4.064 1.00 93.25 79 GLU A O 1
ATOM 687 N N . VAL A 1 80 ? 14.959 10.373 -4.275 1.00 93.06 80 VAL A N 1
ATOM 688 C CA . VAL A 1 80 ? 14.144 9.193 -3.967 1.00 93.06 80 VAL A CA 1
ATOM 689 C C . VAL A 1 80 ? 13.626 9.271 -2.536 1.00 93.06 80 VAL A C 1
ATOM 691 O O . VAL A 1 80 ? 12.425 9.134 -2.310 1.00 93.06 80 VAL A O 1
ATOM 694 N N . VAL A 1 81 ? 14.504 9.558 -1.569 1.00 92.75 81 VAL A N 1
ATOM 695 C CA . VAL A 1 81 ? 14.110 9.715 -0.161 1.00 92.75 81 VAL A CA 1
ATOM 696 C C . VAL A 1 81 ? 13.068 10.824 -0.007 1.00 92.75 81 VAL A C 1
ATOM 698 O O . VAL A 1 81 ? 12.053 10.626 0.661 1.00 92.75 81 VAL A O 1
ATOM 701 N N . ASP A 1 82 ? 13.284 11.979 -0.635 1.00 93.69 82 ASP A N 1
ATOM 702 C CA . ASP A 1 82 ? 12.354 13.106 -0.568 1.00 93.69 82 ASP A CA 1
ATOM 703 C C . 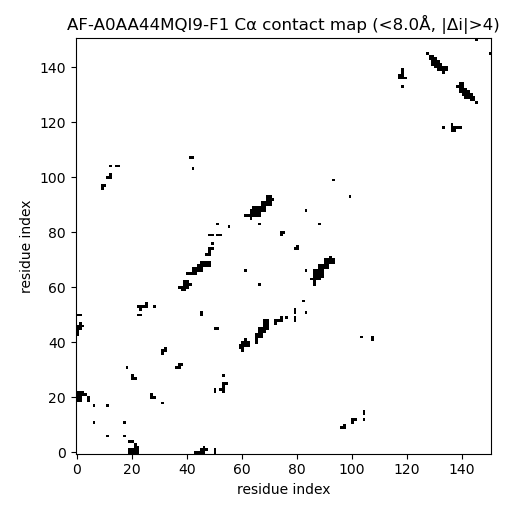ASP A 1 82 ? 11.008 12.774 -1.231 1.00 93.69 82 ASP A C 1
ATOM 705 O O . ASP A 1 82 ? 9.958 13.164 -0.714 1.00 93.69 82 ASP A O 1
ATOM 709 N N . PHE A 1 83 ? 11.006 12.036 -2.344 1.00 93.69 83 PHE A N 1
ATOM 710 C CA . PHE A 1 83 ? 9.788 11.570 -3.006 1.00 93.69 83 PHE A CA 1
ATOM 711 C C . PHE A 1 83 ? 8.985 10.610 -2.123 1.00 93.69 83 PHE A C 1
ATOM 713 O O . PHE A 1 83 ? 7.797 10.847 -1.888 1.00 93.69 83 PHE A O 1
ATOM 720 N N . LEU A 1 84 ? 9.634 9.571 -1.590 1.00 92.62 84 LEU A N 1
ATOM 721 C CA . LEU A 1 84 ? 9.001 8.583 -0.714 1.00 92.62 84 LEU A CA 1
ATOM 722 C C . LEU A 1 84 ? 8.432 9.248 0.546 1.00 92.62 84 LEU A C 1
ATOM 724 O O . LEU A 1 84 ? 7.289 8.984 0.917 1.00 92.62 84 LEU A O 1
ATOM 728 N N . LYS A 1 85 ? 9.169 10.191 1.149 1.00 92.25 85 LYS A N 1
ATOM 729 C CA . LYS A 1 85 ? 8.692 10.981 2.296 1.00 92.25 85 LYS A CA 1
ATOM 730 C C . LYS A 1 85 ? 7.475 11.836 1.954 1.00 92.25 85 LYS A C 1
ATOM 732 O O . LYS A 1 85 ? 6.493 11.809 2.689 1.00 92.25 85 LYS A O 1
ATOM 737 N N . LYS A 1 86 ? 7.505 12.570 0.835 1.00 92.88 86 LYS A N 1
ATOM 738 C CA . LYS A 1 86 ? 6.372 13.404 0.383 1.00 92.88 86 LYS A CA 1
ATOM 739 C C . LYS A 1 86 ? 5.111 12.587 0.099 1.00 92.88 86 LYS A C 1
ATOM 741 O O . LYS A 1 86 ? 4.014 13.127 0.186 1.00 92.88 86 LYS A O 1
ATOM 746 N N . ARG A 1 87 ? 5.269 11.311 -0.260 1.00 92.56 87 ARG A N 1
ATOM 747 C CA . ARG A 1 87 ? 4.171 10.368 -0.513 1.00 92.56 87 ARG A CA 1
ATOM 748 C C . ARG A 1 87 ? 3.825 9.504 0.698 1.00 92.56 87 ARG A C 1
ATOM 750 O O . ARG A 1 87 ? 3.005 8.604 0.563 1.00 92.56 87 ARG A O 1
ATOM 757 N N . CYS A 1 88 ? 4.421 9.764 1.861 1.00 92.75 88 CYS A N 1
ATOM 758 C CA . CYS A 1 88 ? 4.216 8.967 3.070 1.00 92.75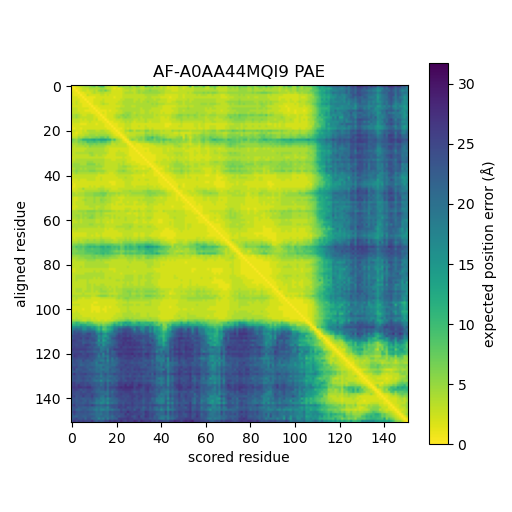 88 CYS A CA 1
ATOM 759 C C . CYS A 1 88 ? 4.349 7.456 2.797 1.00 92.75 88 CYS A C 1
ATOM 761 O O . CYS A 1 88 ? 3.518 6.665 3.237 1.00 92.75 88 CYS A O 1
ATOM 763 N N . ALA A 1 89 ? 5.356 7.079 2.001 1.00 92.88 89 ALA A N 1
ATOM 764 C CA . ALA A 1 89 ? 5.585 5.694 1.622 1.00 92.88 89 ALA A CA 1
ATOM 765 C C . ALA A 1 89 ? 5.880 4.835 2.859 1.00 92.88 89 ALA A C 1
ATOM 767 O O . ALA A 1 89 ? 6.556 5.282 3.789 1.00 92.88 89 ALA A O 1
ATOM 768 N N . GLN A 1 90 ? 5.384 3.604 2.853 1.00 92.50 90 GLN A N 1
ATOM 769 C CA . GLN A 1 90 ? 5.469 2.692 3.984 1.00 92.50 90 GLN A CA 1
ATOM 770 C C . GLN A 1 90 ? 6.598 1.683 3.769 1.00 92.50 90 GLN A C 1
ATOM 772 O O . GLN A 1 90 ? 6.642 0.984 2.755 1.00 92.50 90 GLN A O 1
ATOM 777 N N . ALA A 1 91 ? 7.507 1.606 4.738 1.00 91.81 91 ALA A N 1
ATOM 778 C CA . ALA A 1 91 ? 8.475 0.523 4.821 1.00 91.81 91 ALA A CA 1
ATOM 779 C C . ALA A 1 91 ? 7.755 -0.731 5.325 1.00 91.81 91 ALA A C 1
ATOM 781 O O . ALA A 1 91 ? 7.163 -0.695 6.403 1.00 91.81 91 ALA A O 1
ATOM 782 N N . ILE A 1 92 ? 7.798 -1.819 4.563 1.00 90.88 92 ILE A N 1
ATOM 783 C CA . ILE A 1 92 ? 7.157 -3.082 4.940 1.00 90.88 92 ILE A CA 1
ATOM 784 C C . ILE A 1 92 ? 8.088 -4.266 4.697 1.00 90.88 92 ILE A C 1
ATOM 786 O O . ILE A 1 92 ? 9.043 -4.187 3.920 1.00 90.88 92 ILE A O 1
ATOM 790 N N . ASP A 1 93 ? 7.796 -5.378 5.360 1.00 89.62 93 ASP A N 1
ATOM 791 C CA . ASP A 1 93 ? 8.537 -6.614 5.171 1.00 89.62 93 ASP A CA 1
ATOM 792 C C . ASP A 1 93 ? 8.070 -7.366 3.918 1.00 89.62 93 ASP A C 1
ATOM 794 O O . ASP A 1 93 ? 6.886 -7.648 3.749 1.00 89.62 93 ASP A O 1
ATOM 798 N N . PHE A 1 94 ? 9.014 -7.708 3.042 1.00 90.62 94 PHE A N 1
ATOM 799 C CA . PHE A 1 94 ? 8.762 -8.499 1.836 1.00 90.62 94 PHE A CA 1
ATOM 800 C C . PHE A 1 94 ? 9.103 -9.989 2.047 1.00 90.62 94 PHE A C 1
ATOM 802 O O . PHE A 1 94 ? 9.016 -10.767 1.103 1.00 90.62 94 PHE A O 1
ATOM 809 N N . LEU A 1 95 ? 9.482 -10.420 3.259 1.00 89.88 95 LEU A N 1
ATOM 810 C CA . LEU A 1 95 ? 9.833 -11.820 3.547 1.00 89.88 95 LEU A CA 1
ATOM 811 C C . LEU A 1 95 ? 8.649 -12.796 3.446 1.00 89.88 95 LEU A C 1
ATOM 813 O O . LEU A 1 95 ? 8.869 -13.993 3.273 1.00 89.88 95 LEU A O 1
ATOM 817 N N . SER A 1 96 ? 7.406 -12.304 3.517 1.00 92.25 96 SER A N 1
ATOM 818 C CA . SER A 1 96 ? 6.186 -13.116 3.355 1.00 92.25 96 SER A CA 1
ATOM 819 C C . SER A 1 96 ? 5.260 -12.567 2.252 1.00 92.25 96 SER A C 1
ATOM 821 O O . SER A 1 96 ? 4.174 -12.068 2.560 1.00 92.25 96 SER A O 1
ATOM 823 N N . PRO A 1 97 ? 5.639 -12.662 0.958 1.00 92.81 97 PRO A N 1
ATOM 824 C CA . PRO A 1 97 ? 4.899 -12.039 -0.146 1.00 92.81 97 PRO A CA 1
ATOM 825 C C . PRO A 1 97 ? 3.431 -12.463 -0.253 1.00 92.81 97 PRO A C 1
ATOM 827 O O . PRO A 1 97 ? 2.569 -11.610 -0.442 1.00 92.81 97 PRO A O 1
ATOM 830 N N . GLN A 1 98 ? 3.120 -13.753 -0.065 1.00 94.81 98 GLN A N 1
ATOM 831 C CA . GLN A 1 98 ? 1.736 -14.240 -0.134 1.00 94.81 98 GLN A CA 1
ATOM 832 C C . GLN A 1 98 ? 0.846 -13.612 0.947 1.00 94.81 98 GLN A C 1
ATOM 834 O O . GLN A 1 98 ? -0.299 -13.252 0.679 1.00 94.81 98 GLN A O 1
ATOM 839 N N . GLN A 1 99 ? 1.364 -13.467 2.170 1.00 93.25 99 GLN A N 1
ATOM 840 C CA . GLN A 1 99 ? 0.625 -12.820 3.251 1.00 93.25 99 GLN A CA 1
ATOM 841 C C . GLN A 1 99 ? 0.403 -11.340 2.935 1.00 93.25 99 GLN A C 1
ATOM 843 O O . GLN A 1 99 ? -0.719 -10.860 3.056 1.00 93.25 99 GLN A O 1
ATOM 848 N N . LEU A 1 100 ? 1.434 -10.649 2.445 1.00 93.06 100 LEU A N 1
ATOM 849 C CA . LEU A 1 100 ? 1.325 -9.249 2.050 1.00 93.06 100 LEU A CA 1
ATOM 850 C C . LEU A 1 100 ? 0.269 -9.034 0.952 1.00 93.06 100 LEU A C 1
ATOM 852 O O . LEU A 1 100 ? -0.550 -8.126 1.062 1.00 93.06 100 LEU A O 1
ATOM 856 N N . ILE A 1 101 ? 0.249 -9.880 -0.083 1.00 93.31 101 ILE A N 1
ATOM 857 C CA . ILE A 1 101 ? -0.778 -9.838 -1.137 1.00 93.31 101 ILE A CA 1
ATOM 858 C C . ILE A 1 101 ? -2.179 -10.004 -0.526 1.00 93.31 101 ILE A C 1
ATOM 860 O O . ILE A 1 101 ? -3.081 -9.208 -0.799 1.00 93.31 101 ILE A O 1
ATOM 864 N N . ASN A 1 102 ? -2.352 -10.999 0.349 1.00 92.25 102 ASN A N 1
ATOM 865 C CA . ASN A 1 102 ? -3.626 -11.258 1.017 1.00 92.25 102 ASN A CA 1
ATOM 866 C C . ASN A 1 102 ? -4.074 -10.079 1.894 1.00 92.25 102 ASN A C 1
ATOM 868 O O . ASN A 1 102 ? -5.255 -9.726 1.885 1.00 92.25 102 ASN A O 1
ATOM 872 N N . ASP A 1 103 ? -3.155 -9.450 2.620 1.00 91.00 103 ASP A N 1
ATOM 873 C CA . ASP A 1 103 ? -3.448 -8.305 3.482 1.00 91.00 103 ASP A CA 1
ATOM 874 C C . ASP A 1 103 ? -3.850 -7.078 2.652 1.00 91.00 103 ASP A C 1
ATOM 876 O O . ASP A 1 103 ? -4.845 -6.415 2.960 1.00 91.00 103 ASP A O 1
ATOM 880 N N . LEU A 1 104 ? -3.154 -6.805 1.545 1.00 90.25 104 LEU A N 1
ATOM 881 C CA . LEU A 1 104 ? -3.494 -5.712 0.626 1.00 90.25 104 LEU A CA 1
ATOM 882 C C . LEU A 1 104 ? -4.871 -5.910 -0.021 1.00 90.25 104 LEU A C 1
ATOM 884 O O . LEU A 1 104 ? -5.633 -4.950 -0.134 1.00 90.25 104 LEU A O 1
ATOM 888 N N . SER A 1 105 ? -5.243 -7.149 -0.352 1.00 89.12 105 SER A N 1
ATOM 889 C CA . SER A 1 105 ? -6.564 -7.467 -0.919 1.00 89.12 105 SER A CA 1
ATOM 890 C C . SER A 1 105 ? -7.746 -7.131 0.005 1.00 89.12 105 SER A C 1
ATOM 892 O O . SER A 1 105 ? -8.877 -7.011 -0.468 1.00 89.12 105 SER A O 1
ATOM 894 N N . LYS A 1 106 ? -7.493 -6.974 1.315 1.00 86.69 106 LYS A N 1
ATOM 895 C CA . LYS A 1 106 ? -8.503 -6.742 2.364 1.00 86.69 106 LYS A CA 1
ATOM 896 C C . LYS A 1 106 ? -8.369 -5.401 3.081 1.00 86.69 106 LYS A C 1
ATOM 898 O O . LYS A 1 106 ? -9.227 -5.077 3.890 1.00 86.69 106 LYS A O 1
ATOM 903 N N . SER A 1 107 ? -7.290 -4.653 2.875 1.00 78.38 107 SER A N 1
ATOM 904 C CA . SER A 1 107 ? -7.003 -3.437 3.656 1.00 78.38 107 SER A CA 1
ATOM 905 C C . SER A 1 107 ? -7.129 -2.150 2.847 1.00 78.38 107 SER A C 1
ATOM 907 O O . SER A 1 107 ? -7.354 -1.088 3.423 1.00 78.38 107 SER A O 1
ATOM 909 N N . LEU A 1 108 ? -7.047 -2.227 1.518 1.00 72.62 108 LEU A N 1
ATOM 910 C CA . LEU A 1 108 ? -7.032 -1.065 0.625 1.00 72.62 108 LEU A CA 1
ATOM 911 C C . LEU A 1 108 ? -8.440 -0.542 0.283 1.00 72.62 108 LEU A C 1
ATOM 913 O O . LEU A 1 108 ? -8.739 -0.228 -0.870 1.00 72.62 108 LEU A O 1
ATOM 917 N N . PHE A 1 109 ? -9.325 -0.444 1.276 1.00 64.12 109 PHE A N 1
ATOM 918 C CA . PHE A 1 109 ? -10.638 0.173 1.092 1.00 64.12 109 PHE A CA 1
ATOM 919 C C . PHE A 1 109 ? -10.527 1.700 1.168 1.00 64.12 109 PHE A C 1
ATOM 921 O O . PHE A 1 109 ? -9.867 2.248 2.046 1.00 64.12 109 PHE A O 1
ATOM 928 N N . GLY A 1 110 ? -11.210 2.409 0.265 1.00 56.28 110 GLY A N 1
ATOM 929 C CA . GLY A 1 110 ? -11.158 3.875 0.158 1.00 56.28 110 GLY A CA 1
ATOM 930 C C . GLY A 1 110 ? -11.785 4.658 1.323 1.00 56.28 110 GLY A C 1
ATOM 931 O O . GLY A 1 110 ? -11.903 5.877 1.226 1.00 56.28 110 GLY A O 1
ATOM 932 N N . GLY A 1 111 ? -12.200 3.995 2.406 1.00 49.72 111 GLY A N 1
ATOM 933 C CA . GLY A 1 111 ? -12.806 4.626 3.574 1.00 49.72 111 GLY A CA 1
ATOM 934 C C . GLY A 1 111 ? -12.667 3.764 4.826 1.00 49.72 111 GLY A C 1
ATOM 935 O O . GLY A 1 111 ? -12.859 2.551 4.779 1.00 49.72 111 GLY A O 1
ATOM 936 N N . GLY A 1 112 ? -12.338 4.396 5.953 1.00 42.38 112 GLY A N 1
ATOM 937 C CA . GLY A 1 112 ? -12.370 3.746 7.259 1.00 42.38 112 GLY A CA 1
ATOM 938 C C . GLY A 1 112 ? -13.805 3.680 7.770 1.00 42.38 112 GLY A C 1
ATOM 939 O O . GLY A 1 112 ? -14.430 4.718 7.980 1.00 42.38 112 GLY A O 1
ATOM 940 N N . TYR A 1 113 ? -14.326 2.474 7.979 1.00 44.44 113 TYR A N 1
ATOM 941 C CA . TYR A 1 113 ? -15.535 2.279 8.773 1.00 44.44 113 TYR A CA 1
ATOM 942 C C . TYR A 1 113 ? -15.124 2.087 10.235 1.00 44.44 113 TYR A C 1
ATOM 944 O O . TYR A 1 113 ? -14.356 1.182 10.555 1.00 44.44 113 TYR A O 1
ATOM 952 N N . GLY A 1 114 ? -15.607 2.965 11.110 1.00 46.09 114 GLY A N 1
ATOM 953 C CA . GLY A 1 114 ? -15.416 2.871 12.550 1.00 46.09 114 GLY A CA 1
ATOM 954 C C . GLY A 1 114 ? -16.760 3.038 13.232 1.00 46.09 114 GLY A C 1
ATOM 955 O O . GLY A 1 114 ? -17.330 4.125 13.193 1.00 46.09 114 GLY A O 1
ATOM 956 N N . ASP A 1 115 ? -17.250 1.969 13.846 1.00 53.56 115 ASP A N 1
ATOM 957 C CA . ASP A 1 115 ? -18.448 1.991 14.676 1.00 53.56 115 ASP A CA 1
ATOM 958 C C . ASP A 1 115 ? -18.094 1.487 16.075 1.00 53.56 115 ASP A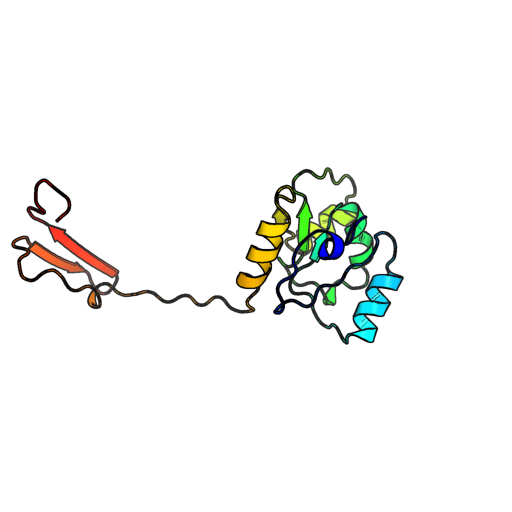 C 1
ATOM 960 O O . ASP A 1 115 ? -17.191 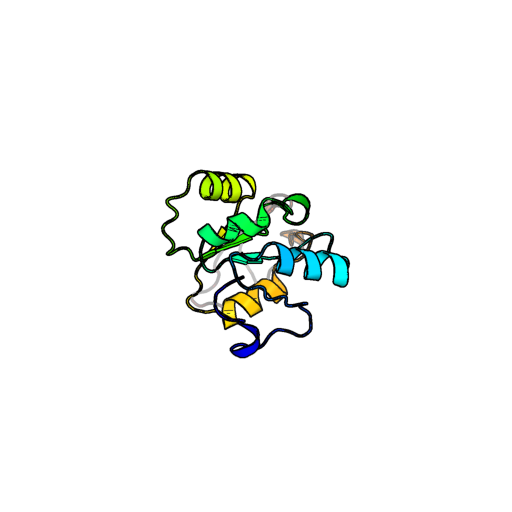0.661 16.246 1.00 53.56 115 ASP A O 1
ATOM 964 N N . LYS A 1 116 ? -18.763 2.031 17.087 1.00 63.69 116 LYS A N 1
ATOM 965 C CA . LYS A 1 116 ? -18.559 1.660 18.485 1.00 63.69 116 LYS A CA 1
ATOM 966 C C . LYS A 1 116 ? -19.850 1.059 19.008 1.00 63.69 116 LYS A C 1
ATOM 968 O O . LYS A 1 116 ? -20.893 1.703 18.992 1.00 63.69 116 LYS A O 1
ATOM 973 N N . LEU A 1 117 ? -19.762 -0.153 19.545 1.00 66.75 117 LEU A N 1
ATOM 974 C CA . LEU A 1 117 ? -20.832 -0.689 20.376 1.00 66.75 117 LEU A CA 1
ATOM 975 C C . LEU A 1 117 ? -20.774 0.017 21.731 1.00 66.75 117 LEU A C 1
ATOM 977 O O . LEU A 1 117 ? -19.793 -0.110 22.464 1.00 66.75 117 LEU A O 1
ATOM 981 N N . PHE A 1 118 ? -21.798 0.810 22.031 1.00 69.75 118 PHE A N 1
ATOM 982 C CA . PHE A 1 118 ? -21.868 1.562 23.279 1.00 69.75 118 PHE A CA 1
ATOM 983 C C . PHE A 1 118 ? -22.258 0.639 24.448 1.00 69.75 118 PHE A C 1
ATOM 985 O O . PHE A 1 118 ? -23.072 -0.258 24.260 1.00 69.75 118 PHE A O 1
ATOM 992 N N . PRO A 1 119 ? -21.787 0.878 25.683 1.00 68.06 119 PRO A N 1
ATOM 993 C CA . PRO A 1 119 ? -22.134 0.094 26.869 1.00 68.06 119 PRO A CA 1
ATOM 994 C C . PRO A 1 119 ? -23.627 -0.187 27.102 1.00 68.06 119 PRO A C 1
ATOM 996 O O . PRO A 1 119 ? -23.924 -1.260 27.615 1.00 68.06 119 PRO A O 1
ATOM 999 N N . PRO A 1 120 ? -24.594 0.668 26.709 1.00 66.88 120 PRO A N 1
ATOM 1000 C CA . PRO A 1 120 ? -26.013 0.313 26.784 1.00 66.88 120 PRO A CA 1
ATOM 1001 C C . PRO A 1 120 ? -26.424 -0.889 25.918 1.00 66.88 120 PRO A C 1
ATOM 1003 O O . PRO A 1 120 ? -27.505 -1.434 26.123 1.00 66.88 120 PRO A O 1
ATOM 1006 N N . THR A 1 121 ? -25.597 -1.315 24.955 1.00 71.50 121 THR A N 1
ATOM 1007 C CA . THR A 1 121 ? -25.809 -2.559 24.197 1.00 71.50 121 THR A CA 1
ATOM 1008 C C . THR A 1 121 ? -25.299 -3.799 24.938 1.00 71.50 121 THR A C 1
ATOM 1010 O O . THR A 1 121 ? -25.522 -4.912 24.468 1.00 71.50 121 THR A O 1
ATOM 1013 N N . ILE A 1 122 ? -24.608 -3.641 26.073 1.00 76.75 122 ILE A N 1
ATOM 1014 C CA . ILE A 1 122 ? -24.103 -4.746 26.895 1.00 76.75 122 ILE A CA 1
ATOM 1015 C C . ILE A 1 122 ? -25.230 -5.230 27.812 1.00 76.75 122 ILE A C 1
ATOM 1017 O O . ILE A 1 122 ? -25.736 -4.483 28.646 1.00 76.75 122 ILE A O 1
ATOM 1021 N N . GLN A 1 123 ? -25.612 -6.500 27.680 1.00 79.56 123 GLN A N 1
ATOM 1022 C CA . GLN A 1 123 ? -26.553 -7.150 28.591 1.00 79.56 123 GLN A CA 1
ATOM 1023 C C . GLN A 1 123 ? -25.781 -7.865 29.700 1.00 79.56 123 GLN A C 1
ATOM 1025 O O . GLN A 1 123 ? -25.020 -8.795 29.437 1.00 79.56 123 GLN A O 1
ATOM 1030 N N . VAL A 1 124 ? -25.977 -7.430 30.945 1.00 80.31 124 VAL A N 1
ATOM 1031 C CA . VAL A 1 124 ? -25.412 -8.102 32.123 1.00 80.31 124 VAL A CA 1
ATOM 1032 C C . VAL A 1 124 ? -26.244 -9.345 32.427 1.00 80.31 124 VAL A C 1
ATOM 1034 O O . VAL A 1 124 ? -27.473 -9.305 32.356 1.00 80.31 124 VAL A O 1
ATOM 1037 N N . ASN A 1 125 ? -25.576 -10.451 32.762 1.00 82.19 125 ASN A N 1
ATOM 1038 C CA . ASN A 1 125 ? -26.247 -11.688 33.153 1.00 82.19 125 ASN A CA 1
ATOM 1039 C C . ASN A 1 125 ? -27.214 -11.410 34.326 1.00 82.19 125 ASN A C 1
ATOM 1041 O O . ASN A 1 125 ? -26.782 -10.834 35.326 1.00 82.19 125 ASN A O 1
ATOM 1045 N N . PRO A 1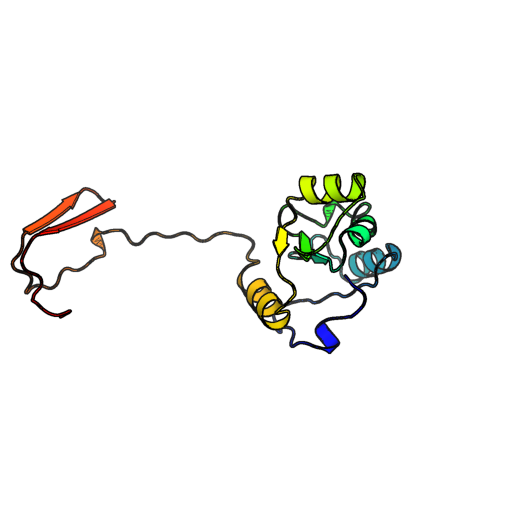 126 ? -28.495 -11.825 34.247 1.00 78.00 126 PRO A N 1
ATOM 1046 C CA . PRO A 1 126 ? -29.486 -11.547 35.290 1.00 78.00 126 PRO A CA 1
ATOM 1047 C C . PRO A 1 126 ? -29.148 -12.173 36.652 1.00 78.00 126 PRO A C 1
ATOM 1049 O O . PRO A 1 126 ? -29.708 -11.758 37.661 1.00 78.00 126 PRO A O 1
ATOM 1052 N N . ASN A 1 127 ? -28.239 -13.153 36.689 1.00 83.19 127 ASN A N 1
ATOM 1053 C CA . ASN A 1 127 ? -27.781 -13.800 37.917 1.00 83.19 127 ASN A CA 1
ATOM 1054 C C . ASN A 1 127 ? -26.584 -13.087 38.570 1.00 83.19 127 ASN A C 1
ATOM 1056 O O . ASN A 1 127 ? -26.109 -13.543 39.608 1.00 83.19 127 ASN A O 1
ATOM 1060 N N . PHE A 1 128 ? -26.070 -12.001 37.982 1.00 84.19 128 PHE A N 1
ATOM 1061 C CA . PHE A 1 128 ? -25.024 -11.197 38.608 1.00 84.19 128 PHE A CA 1
ATOM 1062 C C . PHE A 1 128 ? -25.590 -10.454 39.823 1.00 84.19 128 PHE A C 1
ATOM 1064 O O . PHE A 1 128 ? -26.544 -9.688 39.709 1.00 84.19 128 PHE A O 1
ATOM 1071 N N . THR A 1 129 ? -24.998 -10.685 40.992 1.00 85.69 129 THR A N 1
ATOM 1072 C CA . THR A 1 129 ? -25.473 -10.143 42.277 1.00 85.69 129 THR A CA 1
ATOM 1073 C C . THR A 1 129 ? -24.694 -8.914 42.749 1.00 85.69 129 THR A C 1
ATOM 1075 O O . THR A 1 129 ? -25.022 -8.351 43.794 1.00 85.69 129 THR A O 1
ATOM 1078 N N . GLY A 1 130 ? -23.665 -8.496 42.005 1.00 85.88 130 GLY A N 1
ATOM 1079 C CA . GLY A 1 130 ? -22.866 -7.311 42.308 1.00 85.88 130 GLY A CA 1
ATOM 1080 C C . GLY A 1 130 ? -23.537 -5.991 41.913 1.00 85.88 130 GLY A C 1
ATOM 1081 O O . GLY A 1 130 ? -24.635 -5.946 41.358 1.00 85.88 130 GLY A O 1
ATOM 1082 N N . ALA A 1 131 ? -22.851 -4.887 42.192 1.00 85.94 131 ALA A N 1
ATOM 1083 C CA . ALA A 1 131 ? -23.269 -3.553 41.801 1.00 85.94 131 ALA A CA 1
ATOM 1084 C C . ALA A 1 131 ? -23.034 -3.322 40.301 1.00 85.94 131 ALA A C 1
ATOM 1086 O O . ALA A 1 131 ? -21.968 -3.632 39.767 1.00 85.94 131 ALA A O 1
ATOM 1087 N N . ILE A 1 132 ? -24.029 -2.734 39.635 1.00 85.69 132 ILE A N 1
ATOM 1088 C CA . ILE A 1 132 ? -23.975 -2.343 38.224 1.00 85.69 132 ILE A CA 1
ATOM 1089 C C . ILE A 1 132 ? -24.165 -0.829 38.154 1.00 85.69 132 ILE A C 1
ATOM 1091 O O . ILE A 1 132 ? -25.159 -0.305 38.657 1.00 85.69 132 ILE A O 1
ATOM 1095 N N . SER A 1 133 ? -23.235 -0.121 37.518 1.00 83.88 133 SER A N 1
ATOM 1096 C CA . SER A 1 133 ? -23.320 1.327 37.316 1.00 83.88 133 SER A CA 1
ATOM 1097 C C . SER A 1 133 ? -22.973 1.697 35.880 1.00 83.88 133 SER A C 1
ATOM 1099 O O . SER A 1 133 ? -21.951 1.264 35.356 1.00 83.88 133 SER A O 1
ATOM 1101 N N . TYR A 1 134 ? -23.811 2.514 35.244 1.00 79.19 134 TYR A N 1
ATOM 1102 C CA . TYR A 1 134 ? -23.563 3.044 33.903 1.00 79.19 134 TYR A CA 1
ATOM 1103 C C . TYR A 1 134 ? -23.113 4.500 34.015 1.00 79.19 134 TYR A C 1
ATOM 1105 O O . TYR A 1 134 ? -23.859 5.348 34.510 1.00 79.19 134 TYR A O 1
ATOM 1113 N N . GLN A 1 135 ? -21.900 4.801 33.549 1.00 77.12 135 GLN A N 1
ATOM 1114 C CA . GLN A 1 135 ? -21.392 6.171 33.478 1.00 77.12 135 GLN A CA 1
ATOM 1115 C C . GLN A 1 135 ? -21.537 6.690 32.047 1.00 77.12 135 GLN A C 1
ATOM 1117 O O . GLN A 1 135 ? -20.647 6.555 31.205 1.00 77.12 135 GLN A O 1
ATOM 1122 N N . GLY A 1 136 ? -22.707 7.273 31.782 1.00 72.94 136 GLY A N 1
ATOM 1123 C CA . GLY A 1 136 ? -23.058 7.815 30.473 1.00 72.94 136 GLY A CA 1
ATOM 1124 C C . GLY A 1 136 ? -23.169 6.730 29.401 1.00 72.94 136 GLY A C 1
ATOM 1125 O O . GLY A 1 136 ? -23.701 5.649 29.647 1.00 72.94 136 GLY A O 1
ATOM 1126 N N . LEU A 1 137 ? -22.678 7.043 28.203 1.00 69.75 137 LEU A N 1
ATOM 1127 C CA . LEU A 1 137 ? -22.638 6.127 27.059 1.00 69.75 137 LEU A CA 1
ATOM 1128 C C . LEU A 1 137 ? -21.244 5.528 26.846 1.00 69.75 137 LEU A C 1
ATOM 1130 O O . LEU A 1 137 ? -21.008 4.938 25.802 1.00 69.75 137 LEU A O 1
ATOM 1134 N N . ASP A 1 138 ? -20.322 5.689 27.795 1.00 71.88 138 ASP A N 1
ATOM 1135 C CA . ASP A 1 138 ? -18.911 5.347 27.582 1.00 71.88 138 ASP A CA 1
ATOM 1136 C C . ASP A 1 138 ? -18.429 4.217 28.494 1.00 71.88 138 ASP A C 1
ATOM 1138 O O . ASP A 1 138 ? -17.588 3.422 28.075 1.00 71.88 138 ASP A O 1
ATOM 1142 N N . TYR A 1 139 ? -19.011 4.066 29.694 1.00 75.81 139 TYR A N 1
ATOM 1143 C CA . TYR A 1 139 ? -18.594 3.022 30.635 1.00 75.81 139 TYR A CA 1
ATOM 1144 C C . TYR A 1 139 ? -19.759 2.292 31.312 1.00 75.81 139 TYR A C 1
ATOM 1146 O O . TYR A 1 139 ? -20.767 2.892 31.692 1.00 75.81 139 TYR A O 1
ATOM 1154 N N . VAL 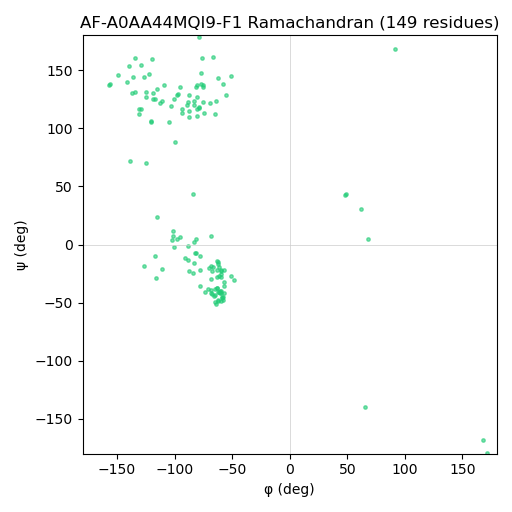A 1 140 ? -19.559 0.992 31.539 1.00 84.75 140 VAL A N 1
ATOM 1155 C CA . VAL A 1 140 ? -20.308 0.176 32.501 1.00 84.75 140 VAL A CA 1
ATOM 1156 C C . VAL A 1 140 ? -19.325 -0.354 33.546 1.00 84.75 140 VAL A C 1
ATOM 1158 O O . VAL A 1 140 ? -18.263 -0.867 33.202 1.00 84.75 140 VAL A O 1
ATOM 1161 N N . SER A 1 141 ? -19.659 -0.193 34.822 1.00 84.62 141 SER A N 1
ATOM 1162 C CA . SER A 1 141 ? -18.888 -0.678 35.964 1.00 84.62 141 SER A CA 1
ATOM 1163 C C . SER A 1 141 ? -19.658 -1.808 36.631 1.00 84.62 141 SER A C 1
ATOM 1165 O O . SER A 1 141 ? -20.808 -1.617 37.032 1.00 84.62 141 SER A O 1
ATOM 1167 N N . LEU A 1 142 ? -19.018 -2.969 36.742 1.00 87.38 142 LEU A N 1
ATOM 1168 C CA . LEU A 1 142 ? -19.515 -4.134 37.466 1.00 87.38 142 LEU A CA 1
ATOM 1169 C C . LEU A 1 142 ? -18.597 -4.349 38.668 1.00 87.38 142 LEU A C 1
ATOM 1171 O O . LEU A 1 142 ? -17.391 -4.506 38.492 1.00 87.38 142 LEU A O 1
ATOM 1175 N N . GLU A 1 143 ? -19.148 -4.342 39.875 1.00 88.06 143 GLU A N 1
ATOM 1176 C CA . GLU A 1 143 ? -18.385 -4.529 41.111 1.00 88.06 143 GLU A CA 1
ATOM 1177 C C . GLU A 1 143 ? -19.049 -5.610 41.964 1.00 88.06 143 GLU A C 1
ATOM 1179 O O . GLU A 1 143 ? -20.193 -5.466 42.385 1.00 88.06 143 GLU A O 1
ATOM 1184 N N . GLY A 1 144 ? -18.359 -6.721 42.204 1.00 86.56 144 GLY A N 1
ATOM 1185 C CA . GLY A 1 144 ? -18.907 -7.839 42.965 1.00 86.56 144 GLY A CA 1
ATOM 1186 C C . GLY A 1 144 ? -18.060 -9.097 42.847 1.00 86.56 144 GLY A C 1
ATOM 1187 O O . GLY A 1 144 ? -16.930 -9.056 42.363 1.00 86.56 144 GLY A O 1
ATOM 1188 N N . ASP A 1 145 ? -18.622 -10.212 43.301 1.00 83.00 145 ASP A N 1
ATOM 1189 C CA . ASP A 1 145 ? -18.034 -11.537 43.119 1.00 83.00 145 ASP A CA 1
ATOM 1190 C C . ASP A 1 145 ? -18.401 -12.078 41.727 1.00 83.00 145 ASP A C 1
ATOM 1192 O O . ASP A 1 145 ? -19.580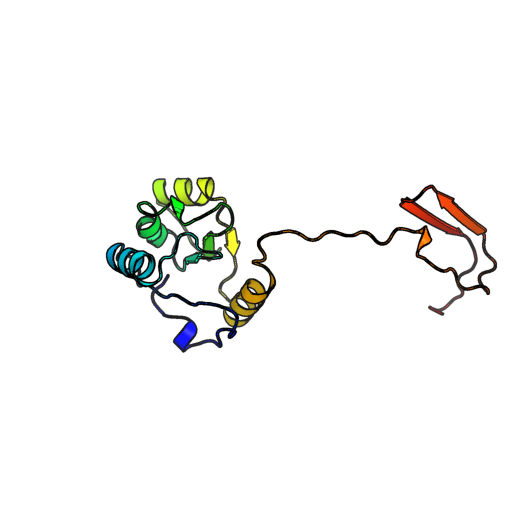 -12.163 41.377 1.00 83.00 145 ASP A O 1
ATOM 1196 N N . PHE A 1 146 ? -17.386 -12.416 40.931 1.00 85.56 146 PHE A N 1
ATOM 1197 C CA . PHE A 1 146 ? -17.532 -12.968 39.580 1.00 85.56 146 PHE A CA 1
ATOM 1198 C C . PHE A 1 146 ? -17.312 -14.488 39.534 1.00 85.56 146 PHE A C 1
ATOM 1200 O O . PHE A 1 146 ? -17.360 -15.075 38.455 1.00 85.56 146 PHE A O 1
ATOM 1207 N N . GLY A 1 147 ? -17.097 -15.125 40.691 1.00 82.38 147 GLY A N 1
ATOM 1208 C CA . GLY A 1 147 ? -16.703 -16.524 40.797 1.00 82.38 147 GLY A CA 1
ATOM 1209 C C . GLY A 1 147 ? -15.183 -16.716 40.835 1.00 82.38 147 GLY A C 1
ATOM 1210 O O . GLY A 1 147 ? -14.400 -15.799 40.596 1.00 82.38 147 GLY A O 1
ATOM 1211 N N . GLN A 1 148 ? -14.765 -17.936 41.181 1.00 79.94 148 GLN A N 1
ATOM 1212 C CA . GLN A 1 148 ? -13.349 -18.333 41.257 1.00 79.94 148 GLN A CA 1
ATOM 1213 C C . GLN A 1 148 ? -12.779 -18.746 39.889 1.00 79.94 148 GLN A C 1
ATOM 1215 O O . GLN A 1 148 ? -11.575 -18.632 39.672 1.00 79.94 148 GLN A O 1
ATOM 1220 N N . ASP A 1 149 ? -13.647 -19.181 38.974 1.00 80.06 149 ASP A N 1
ATOM 1221 C CA . ASP A 1 149 ? -13.324 -19.597 37.608 1.00 80.06 149 ASP A CA 1
ATOM 1222 C C . ASP A 1 149 ? -14.073 -18.716 36.604 1.00 80.06 149 ASP A C 1
ATOM 1224 O O . ASP A 1 149 ? -15.077 -18.102 36.963 1.00 80.06 149 ASP A O 1
ATOM 1228 N N . PHE A 1 150 ? -13.605 -18.667 35.350 1.00 70.44 150 PHE A N 1
ATOM 1229 C CA . PHE A 1 150 ? -14.319 -17.970 34.275 1.00 70.44 150 PHE A CA 1
ATOM 1230 C C . PHE A 1 150 ? -15.667 -18.679 34.023 1.00 70.44 150 PHE A C 1
ATOM 1232 O O . PHE A 1 150 ? -15.641 -19.840 33.599 1.00 70.44 150 PHE A O 1
ATOM 1239 N N . PRO A 1 151 ? -16.811 -18.036 34.330 1.00 61.34 151 PRO A N 1
ATOM 1240 C CA . PRO A 1 151 ? -18.127 -18.671 34.294 1.00 61.34 151 PRO A CA 1
ATOM 1241 C C . PRO A 1 151 ? -18.730 -18.769 32.886 1.00 61.34 151 PRO A C 1
ATOM 1243 O O . PRO A 1 151 ? -18.305 -18.014 31.979 1.00 61.34 151 PRO A O 1
#

Foldseek 3Di:
DEPDQCVVPEDADPLDDDDDDDAPCLPSVVCCCVVVVQQAALADEDAALVSCVSCPVVVRRAAAARYEYALPYDDPDPVSVVSCVVSPYYHDHCPCVRVVSVCSSPPSDPDDDDDDDWPVNDDDDPPQPFDWDDDPRHDIDTDDDCDPDND